Protein AF-A0AA88LHZ6-F1 (afdb_monomer)

Nearest PDB structures (foldseek):
  8vwj-assembly1_S  TM=3.305E-01  e=7.285E+00  Autographa californica multiple nucleopolyhedrovirus

Sequence (124 aa):
MVQSEVEDQDRNKNETRDALVAMDLAVKMKDSGLGINVSDLDYVDDIDDIAADPAAAYAMLNEIAHFFQLLGMKINTVKTKVMDLNIHYQLILYGQEMERVDNFTYLGSVINPHGGSELRYRSE

Solvent-accessible surface area (backbone atoms only — not comparable to full-atom values): 7888 Å² total; per-residue (Å²): 145,63,72,67,63,54,56,54,53,52,48,53,54,48,52,53,48,52,52,50,51,51,50,54,48,53,53,49,37,45,73,72,69,63,58,77,50,82,81,62,54,81,79,53,96,72,89,88,86,89,58,96,45,73,68,50,40,53,51,51,53,51,52,53,49,51,51,34,45,77,72,75,44,76,81,57,56,88,77,47,69,44,72,69,82,89,61,95,74,88,52,71,54,98,89,40,72,44,50,76,42,80,56,50,75,56,97,60,29,31,46,40,76,84,74,54,70,51,70,67,80,78,81,130

Mean predicted aligned error: 13.7 Å

Organism: Artemia franciscana (NCBI:txid6661)

pLDDT: mean 73.6, std 16.52, range [44.5, 94.38]

Radius of gyration: 18.97 Å; Cα contacts (8 Å, |Δi|>4): 91; chains: 1; bounding box: 44×29×67 Å

Structure (mmCIF, N/CA/C/O backbone):
data_AF-A0AA88LHZ6-F1
#
_entry.id   AF-A0AA88LHZ6-F1
#
loop_
_atom_site.group_PDB
_atom_site.id
_atom_site.type_symbol
_atom_site.label_atom_id
_atom_site.label_alt_id
_atom_site.label_comp_id
_atom_site.label_asym_id
_atom_site.label_entity_id
_atom_site.label_seq_id
_atom_site.pdbx_PDB_ins_code
_atom_site.Cartn_x
_atom_site.Cartn_y
_atom_site.Cartn_z
_atom_site.occupancy
_atom_site.B_iso_or_equiv
_atom_site.auth_seq_id
_atom_site.auth_comp_id
_atom_site.auth_asym_id
_atom_site.auth_atom_id
_atom_site.pdbx_PDB_model_num
ATOM 1 N N . MET A 1 1 ? -29.601 6.847 38.468 1.00 46.84 1 MET A N 1
ATOM 2 C CA . MET A 1 1 ? -29.774 7.698 37.274 1.00 46.84 1 MET A CA 1
ATOM 3 C C . MET A 1 1 ? -28.548 8.603 37.153 1.00 46.84 1 MET A C 1
ATOM 5 O O . MET A 1 1 ? -28.654 9.783 37.421 1.00 46.84 1 MET A O 1
ATOM 9 N N . VAL A 1 2 ? -27.365 8.014 36.930 1.00 51.34 2 VAL A N 1
ATOM 10 C CA . VAL A 1 2 ? -26.062 8.732 36.866 1.00 51.34 2 VAL A CA 1
ATOM 11 C C . VAL A 1 2 ? -25.073 7.987 35.945 1.00 51.34 2 VAL A C 1
ATOM 13 O O . VAL A 1 2 ? -24.161 8.587 35.402 1.00 51.34 2 VAL A O 1
ATOM 16 N N . GLN A 1 3 ? -25.265 6.679 35.714 1.00 44.50 3 GLN A N 1
ATOM 17 C CA . GLN A 1 3 ? -24.378 5.883 34.850 1.00 44.50 3 GLN A CA 1
ATOM 18 C C . GLN A 1 3 ? -24.536 6.168 33.347 1.00 44.50 3 GLN A C 1
ATOM 20 O O . GLN A 1 3 ? -23.575 5.987 32.614 1.00 44.50 3 GLN A O 1
ATOM 25 N N . SER A 1 4 ? -25.693 6.661 32.888 1.00 51.97 4 SER A N 1
ATOM 26 C CA . SER A 1 4 ? -25.910 6.971 31.466 1.00 51.97 4 SER A CA 1
ATOM 27 C C . SER A 1 4 ? -25.168 8.230 31.001 1.00 51.97 4 SER A C 1
ATOM 29 O O . SER A 1 4 ? -24.702 8.276 29.874 1.00 51.97 4 SER A O 1
ATOM 31 N N . GLU A 1 5 ? -25.003 9.235 31.869 1.00 51.00 5 GLU A N 1
ATOM 32 C CA . GLU A 1 5 ? -24.355 10.506 31.500 1.00 51.00 5 GLU A CA 1
ATOM 33 C C . GLU A 1 5 ? -22.829 10.387 31.370 1.00 51.00 5 GLU A C 1
ATOM 35 O O . GLU A 1 5 ? -22.225 11.108 30.581 1.00 51.00 5 GLU A O 1
ATOM 40 N N . VAL A 1 6 ? -22.200 9.470 32.114 1.00 52.25 6 VAL A N 1
ATOM 41 C CA . VAL A 1 6 ? -20.741 9.255 32.068 1.00 52.25 6 VAL A CA 1
ATOM 42 C C . VAL A 1 6 ? -20.336 8.501 30.797 1.00 52.25 6 VAL A C 1
ATOM 44 O O . VAL A 1 6 ? -19.354 8.864 30.156 1.00 52.25 6 VAL A O 1
ATOM 47 N N . GLU A 1 7 ? -21.123 7.503 30.381 1.00 52.84 7 GLU A N 1
ATOM 48 C CA . 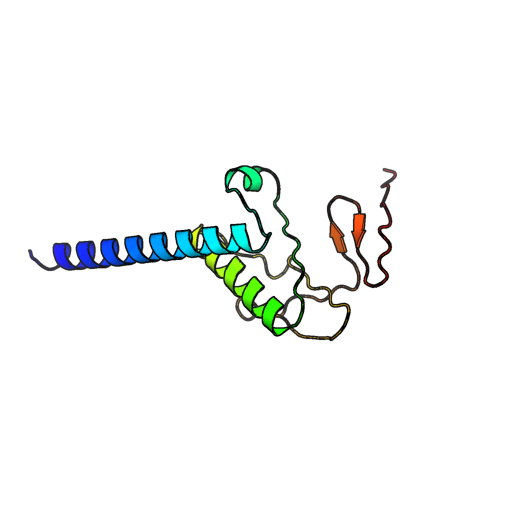GLU A 1 7 ? -20.868 6.750 29.145 1.00 52.84 7 GLU A CA 1
ATOM 49 C C . GLU A 1 7 ? -21.046 7.611 27.887 1.00 52.84 7 GLU A C 1
ATOM 51 O O . GLU A 1 7 ? -20.253 7.495 26.951 1.00 52.84 7 GLU A O 1
ATOM 56 N N . ASP A 1 8 ? -22.037 8.507 27.872 1.00 53.59 8 ASP A N 1
ATOM 57 C CA . ASP A 1 8 ? -22.252 9.435 26.756 1.00 53.59 8 ASP A CA 1
ATOM 58 C C . ASP A 1 8 ? -21.125 10.477 26.658 1.00 53.59 8 ASP A C 1
ATOM 60 O O . ASP A 1 8 ? -20.708 10.856 25.560 1.00 53.59 8 ASP A O 1
ATOM 64 N N . GLN A 1 9 ? -20.580 10.912 27.799 1.00 51.25 9 GLN A N 1
ATOM 65 C CA . GLN A 1 9 ? -19.491 11.886 27.838 1.00 51.25 9 GLN A CA 1
ATOM 66 C C . GLN A 1 9 ? -18.154 11.282 27.382 1.00 51.25 9 GLN A C 1
ATOM 68 O O . GLN A 1 9 ? -17.396 11.951 26.676 1.00 51.25 9 GLN A O 1
ATOM 73 N N . ASP A 1 10 ? -17.883 10.020 27.723 1.00 56.00 10 ASP A N 1
ATOM 74 C CA . ASP A 1 10 ? -16.695 9.296 27.262 1.00 56.00 10 ASP A CA 1
ATOM 75 C C . ASP A 1 10 ? -16.792 8.884 25.784 1.00 56.00 10 ASP A C 1
ATOM 77 O O . ASP A 1 10 ? -15.797 8.996 25.063 1.00 56.00 10 ASP A O 1
ATOM 81 N N . ARG A 1 11 ? -17.981 8.504 25.286 1.00 53.88 11 ARG A N 1
ATOM 82 C CA . ARG A 1 11 ? -18.206 8.256 23.846 1.00 53.88 11 ARG A CA 1
ATOM 83 C C . ARG A 1 11 ? -17.953 9.499 23.008 1.00 53.88 11 ARG A C 1
ATOM 85 O O . ARG A 1 11 ? -17.173 9.437 22.066 1.00 53.88 11 ARG A O 1
ATOM 92 N N . ASN A 1 12 ? -18.526 10.636 23.401 1.00 55.75 12 ASN A N 1
ATOM 93 C CA . ASN A 1 12 ? -18.354 11.906 22.694 1.00 55.75 12 ASN A CA 1
ATOM 94 C C . ASN A 1 12 ? -16.874 12.343 22.667 1.00 55.75 12 ASN A C 1
ATOM 96 O O . ASN A 1 12 ? -16.350 12.823 21.660 1.00 55.75 12 ASN A O 1
ATOM 100 N N . LYS A 1 13 ? -16.144 12.098 23.761 1.00 58.44 13 LYS A N 1
ATOM 101 C CA . LYS A 1 13 ? -14.707 12.381 23.840 1.00 58.44 13 LYS A CA 1
ATOM 102 C C . LYS A 1 13 ? -13.881 11.470 22.932 1.00 58.44 13 LYS A C 1
ATOM 104 O O . LYS A 1 13 ? -12.865 11.924 22.410 1.00 58.44 13 LYS A O 1
ATOM 109 N N . ASN A 1 14 ? -14.296 10.218 22.753 1.00 57.16 14 ASN A N 1
ATOM 110 C CA . ASN A 1 14 ? -13.636 9.277 21.855 1.00 57.16 14 ASN A CA 1
ATOM 111 C C . ASN A 1 14 ? -13.931 9.615 20.387 1.00 57.16 14 ASN A C 1
ATOM 113 O O . ASN A 1 14 ? -12.998 9.773 19.612 1.00 57.16 14 ASN A O 1
ATOM 117 N N . GLU A 1 15 ? -15.190 9.900 20.049 1.00 58.81 15 GLU A N 1
ATOM 118 C CA . GLU A 1 15 ? -15.601 10.364 18.715 1.00 58.81 15 GLU A CA 1
ATOM 119 C C . GLU A 1 15 ? -14.872 11.652 18.304 1.00 58.81 15 GLU A C 1
ATOM 121 O O . GLU A 1 15 ? -14.390 11.777 17.180 1.00 58.81 15 GLU A O 1
ATOM 126 N N . THR A 1 16 ? -14.712 12.600 19.234 1.00 63.09 16 THR A N 1
ATOM 127 C CA . THR A 1 16 ? -13.970 13.846 18.980 1.00 63.09 16 THR A CA 1
ATOM 128 C C . THR A 1 16 ? -12.481 13.588 18.722 1.00 63.09 16 THR A C 1
ATOM 130 O O . THR A 1 16 ? -11.860 14.278 17.913 1.00 63.09 16 THR A O 1
ATOM 133 N N . ARG A 1 17 ? -11.881 12.604 19.404 1.00 68.06 17 ARG A N 1
ATOM 134 C CA . ARG A 1 17 ? -10.478 12.216 19.185 1.00 68.06 17 ARG A CA 1
ATOM 135 C C . ARG A 1 17 ? -10.313 11.500 17.854 1.00 68.06 17 ARG A C 1
ATOM 137 O O . ARG A 1 17 ? -9.369 11.817 17.140 1.00 68.06 17 ARG A O 1
ATOM 144 N N . ASP A 1 18 ? -11.238 10.614 17.511 1.00 64.81 18 ASP A N 1
ATOM 145 C CA . ASP A 1 18 ? -11.239 9.891 16.242 1.00 64.81 18 ASP A CA 1
ATOM 146 C C . ASP A 1 18 ? -11.398 10.863 15.067 1.00 64.81 18 ASP A C 1
ATOM 148 O O . ASP A 1 18 ? -10.645 10.785 14.099 1.00 64.81 18 ASP A O 1
ATOM 152 N N . ALA A 1 19 ? -12.276 11.864 15.194 1.00 64.81 19 ALA A N 1
ATOM 153 C CA . ALA A 1 19 ? -12.419 12.937 14.213 1.00 64.81 19 ALA A CA 1
ATOM 154 C C . ALA A 1 19 ? -11.143 13.789 14.078 1.00 64.81 19 ALA A C 1
ATOM 156 O O . ALA A 1 19 ? -10.740 14.129 12.966 1.00 64.81 19 ALA A O 1
ATOM 157 N N . LEU A 1 20 ? -10.477 14.117 15.191 1.00 65.50 20 LEU A N 1
ATOM 158 C CA . LEU A 1 20 ? -9.234 14.893 15.176 1.00 65.50 20 LEU A CA 1
ATOM 159 C C . LEU A 1 20 ? -8.076 14.108 14.538 1.00 65.50 20 LEU A C 1
ATOM 161 O O . LEU A 1 20 ? -7.298 14.674 13.772 1.00 65.50 20 LEU A O 1
ATOM 165 N N . VAL A 1 21 ? -7.985 12.806 14.821 1.00 72.00 21 VAL A N 1
ATOM 166 C CA . VAL A 1 21 ? -7.005 11.896 14.211 1.00 72.00 21 VAL A CA 1
ATOM 167 C C . VAL A 1 21 ? -7.290 11.723 12.721 1.00 72.00 21 VAL A C 1
ATOM 169 O O . VAL A 1 21 ? -6.362 11.814 11.925 1.00 72.00 21 VAL A O 1
ATOM 172 N N . ALA A 1 22 ? -8.554 11.545 12.326 1.00 63.97 22 ALA A N 1
ATOM 173 C CA . ALA A 1 22 ? -8.959 11.464 10.923 1.00 63.97 22 ALA A CA 1
ATOM 174 C C . ALA A 1 22 ? -8.579 12.732 10.145 1.00 63.97 22 ALA A C 1
ATOM 176 O O . ALA A 1 22 ? -8.111 12.654 9.011 1.00 63.97 22 ALA A O 1
ATOM 177 N N . MET A 1 23 ? -8.748 13.901 10.768 1.00 65.88 23 MET A N 1
ATOM 178 C CA . MET A 1 23 ? -8.438 15.191 10.159 1.00 65.88 23 MET A CA 1
ATOM 179 C C . MET A 1 23 ? -6.926 15.410 10.010 1.00 65.88 23 MET A C 1
ATOM 181 O O . MET A 1 23 ? -6.482 15.849 8.954 1.00 65.88 23 MET A O 1
ATOM 185 N N . ASP A 1 24 ? -6.129 15.056 11.023 1.00 69.94 24 ASP A N 1
ATOM 186 C CA . ASP A 1 24 ? -4.660 15.091 10.952 1.00 69.94 24 ASP A CA 1
ATOM 187 C C . ASP A 1 24 ? -4.117 14.118 9.892 1.00 69.94 24 ASP A C 1
ATOM 189 O O . ASP A 1 24 ? -3.208 14.457 9.134 1.00 69.94 24 ASP A O 1
ATOM 193 N N . LEU A 1 25 ? -4.728 12.935 9.778 1.00 64.56 25 LEU A N 1
ATOM 194 C CA . LEU A 1 25 ? -4.398 11.946 8.754 1.00 64.56 25 LEU A CA 1
ATOM 195 C C . LEU A 1 25 ? -4.718 12.457 7.347 1.00 64.56 25 LEU A C 1
ATOM 197 O O . LEU A 1 25 ? -3.873 12.396 6.462 1.00 64.56 25 LEU A O 1
ATOM 201 N N . ALA A 1 26 ? -5.905 13.035 7.151 1.00 60.44 26 ALA A N 1
ATOM 202 C CA . ALA A 1 26 ? -6.308 13.612 5.872 1.00 60.44 26 ALA A CA 1
ATOM 203 C C . ALA A 1 26 ? -5.388 14.770 5.443 1.00 60.44 26 ALA A C 1
ATOM 205 O O . ALA A 1 26 ? -5.067 14.906 4.262 1.00 60.44 26 ALA A O 1
ATOM 206 N N . VAL A 1 27 ? -4.920 15.586 6.398 1.00 65.38 27 VAL A N 1
ATOM 207 C CA . VAL A 1 27 ? -3.926 16.643 6.144 1.00 65.38 27 VAL A CA 1
ATOM 208 C C . VAL A 1 27 ? -2.584 16.039 5.719 1.00 65.38 27 VAL A C 1
ATOM 210 O O . VAL A 1 27 ? -2.030 16.455 4.704 1.00 65.38 27 VAL A O 1
ATOM 213 N N . LYS A 1 28 ? -2.094 15.012 6.424 1.00 65.06 28 LYS A N 1
ATOM 214 C CA . LYS A 1 28 ? -0.848 14.308 6.070 1.00 65.06 28 LYS A CA 1
ATOM 215 C C . LYS A 1 28 ? -0.924 13.628 4.705 1.00 65.06 28 LYS A C 1
ATOM 217 O O . LYS A 1 28 ? 0.017 13.736 3.923 1.00 65.06 28 LYS A O 1
ATOM 222 N N . MET A 1 29 ? -2.053 13.001 4.382 1.00 60.28 29 MET A N 1
ATOM 223 C CA . MET A 1 29 ? -2.296 12.386 3.076 1.00 60.28 29 MET A CA 1
ATOM 224 C C . MET A 1 29 ? -2.276 13.434 1.959 1.00 60.28 29 MET A C 1
ATOM 226 O O . MET A 1 29 ? -1.611 13.244 0.941 1.00 60.28 29 MET A O 1
ATOM 230 N N . LYS A 1 30 ? -2.903 14.594 2.167 1.00 57.09 30 LYS A N 1
ATOM 231 C CA . LYS A 1 30 ? -2.850 15.700 1.205 1.00 57.09 30 LYS A CA 1
ATOM 232 C C . LYS A 1 30 ? -1.419 16.184 0.942 1.00 57.09 30 LYS A C 1
ATOM 234 O O . LYS A 1 30 ? -1.065 16.413 -0.213 1.00 57.09 30 LYS A O 1
ATOM 239 N N . ASP A 1 31 ? -0.602 16.290 1.987 1.00 59.03 31 ASP A N 1
ATOM 240 C CA . ASP A 1 31 ? 0.783 16.768 1.892 1.00 59.03 31 ASP A CA 1
ATOM 241 C C . ASP A 1 31 ? 1.755 15.702 1.349 1.00 59.03 31 ASP A C 1
ATOM 243 O O . ASP A 1 31 ? 2.764 16.040 0.733 1.00 59.03 31 ASP A O 1
ATOM 247 N N . SER A 1 32 ? 1.437 14.414 1.518 1.00 56.47 32 SER A N 1
ATOM 248 C CA . SER A 1 32 ? 2.222 13.281 0.998 1.00 56.47 32 SER A CA 1
ATOM 249 C C . SER A 1 32 ? 2.101 13.064 -0.519 1.00 56.47 32 SER A C 1
ATOM 251 O O . SER A 1 32 ? 2.772 12.195 -1.070 1.00 56.47 32 SER A O 1
ATOM 253 N N . GLY A 1 33 ? 1.263 13.851 -1.203 1.00 48.88 33 GLY A N 1
ATOM 254 C CA . GLY A 1 33 ? 0.951 13.671 -2.622 1.00 48.88 33 GLY A CA 1
ATOM 255 C C . GLY A 1 33 ? -0.186 12.680 -2.890 1.00 48.88 33 GLY A C 1
ATOM 256 O O . GLY A 1 33 ? -0.597 12.564 -4.039 1.00 48.88 33 GLY A O 1
ATOM 257 N N . LEU A 1 34 ? -0.741 12.043 -1.847 1.00 55.66 34 LEU A N 1
ATOM 258 C CA . LEU A 1 34 ? -1.922 11.177 -1.946 1.00 55.66 34 LEU A CA 1
ATOM 259 C C . LEU A 1 34 ? -3.200 11.961 -2.259 1.00 55.66 34 LEU A C 1
ATOM 261 O O . LEU A 1 34 ? -4.134 11.376 -2.778 1.00 55.66 34 LEU A O 1
ATOM 265 N N . GLY A 1 35 ? -3.258 13.271 -1.984 1.00 48.22 35 GLY A N 1
ATOM 266 C CA . GLY A 1 35 ? -4.192 14.209 -2.628 1.00 48.22 35 GLY A CA 1
ATOM 267 C C . GLY A 1 35 ? -5.681 13.830 -2.680 1.00 48.22 35 GLY A C 1
ATOM 268 O O . GLY A 1 35 ? -6.381 14.360 -3.535 1.00 48.22 35 GLY A O 1
ATOM 269 N N . ILE A 1 36 ? -6.183 12.944 -1.813 1.00 50.41 36 ILE A N 1
ATOM 270 C CA . ILE A 1 36 ? -7.551 12.428 -1.940 1.00 50.41 36 ILE A CA 1
ATOM 271 C C . ILE A 1 36 ? -8.537 13.466 -1.399 1.00 50.41 36 ILE A C 1
ATOM 273 O O . ILE A 1 36 ? -8.677 13.651 -0.188 1.00 50.41 36 ILE A O 1
ATOM 277 N N . ASN A 1 37 ? -9.243 14.156 -2.294 1.00 52.28 37 ASN A N 1
ATOM 278 C CA . ASN A 1 37 ? -10.491 14.822 -1.946 1.00 52.28 37 ASN A CA 1
ATOM 279 C C . ASN A 1 37 ? -11.593 13.756 -1.889 1.00 52.28 37 ASN A C 1
ATOM 281 O O . ASN A 1 37 ? -11.698 12.923 -2.783 1.00 52.28 37 ASN A O 1
ATOM 285 N N . VAL A 1 38 ? -12.436 13.769 -0.856 1.00 49.25 38 VAL A N 1
ATOM 286 C CA . VAL A 1 38 ? -13.515 12.776 -0.706 1.00 49.25 38 VAL A CA 1
ATOM 287 C C . VAL A 1 38 ? -14.520 12.843 -1.868 1.00 49.25 38 VAL A C 1
ATOM 289 O O . VAL A 1 38 ? -15.152 11.843 -2.175 1.00 49.25 38 VAL A O 1
ATOM 292 N N . SER A 1 39 ? -14.619 13.974 -2.579 1.00 48.41 39 SER A N 1
ATOM 293 C CA . SER A 1 39 ? -15.392 14.077 -3.829 1.00 48.41 39 SER A CA 1
ATOM 294 C C . SER A 1 39 ? -14.710 13.460 -5.059 1.00 48.41 39 SER A C 1
ATOM 296 O O . SER A 1 39 ? -15.374 13.233 -6.063 1.00 48.41 39 SER A O 1
ATOM 298 N N . ASP A 1 40 ? -13.401 13.203 -5.004 1.00 46.50 40 ASP A N 1
ATOM 299 C CA . ASP A 1 40 ? -12.650 12.527 -6.075 1.00 46.50 40 ASP A CA 1
ATOM 300 C C . ASP A 1 40 ? -12.728 10.989 -5.930 1.00 46.50 40 ASP A C 1
ATOM 302 O O . ASP A 1 40 ? -12.429 10.257 -6.871 1.00 46.50 40 ASP A O 1
ATOM 306 N N . LEU A 1 41 ? -13.205 10.496 -4.776 1.00 51.66 41 LEU A N 1
ATOM 307 C CA . LEU A 1 41 ? -13.495 9.081 -4.500 1.00 51.66 41 LEU A CA 1
ATOM 308 C C . LEU A 1 41 ? -14.771 8.567 -5.193 1.00 51.66 41 LEU A C 1
ATOM 310 O O . LEU A 1 41 ? -14.958 7.357 -5.267 1.00 51.66 41 LEU A O 1
ATOM 314 N N . ASP A 1 42 ? -15.619 9.441 -5.749 1.00 48.38 42 ASP A N 1
ATOM 315 C CA . ASP A 1 42 ? -16.828 9.026 -6.482 1.00 48.38 42 ASP A CA 1
ATOM 316 C C . ASP A 1 42 ? -16.504 8.290 -7.802 1.00 48.38 42 ASP A C 1
ATOM 318 O O . ASP A 1 42 ? -17.397 7.696 -8.411 1.00 48.38 42 ASP A O 1
ATOM 322 N N . TYR A 1 43 ? -15.247 8.336 -8.269 1.00 51.31 43 TYR A N 1
ATOM 323 C CA . TYR A 1 43 ? -14.844 7.809 -9.579 1.00 51.31 43 TYR A CA 1
ATOM 324 C C . TYR A 1 43 ? -13.712 6.772 -9.559 1.00 51.31 43 TYR A C 1
ATOM 326 O O . TYR A 1 43 ? -13.388 6.223 -10.613 1.00 51.31 43 TYR A O 1
ATOM 334 N N . VAL A 1 44 ? -13.098 6.490 -8.406 1.00 57.19 44 VAL A N 1
ATOM 335 C CA . VAL A 1 44 ? -11.884 5.662 -8.343 1.00 57.19 44 VAL A CA 1
ATOM 336 C C . VAL A 1 44 ? -12.040 4.558 -7.294 1.00 57.19 44 VAL A C 1
ATOM 338 O O . VAL A 1 44 ? -11.745 4.750 -6.119 1.00 57.19 44 VAL A O 1
ATOM 341 N N . ASP A 1 45 ? -12.496 3.383 -7.739 1.00 68.44 45 ASP A N 1
ATOM 342 C CA . ASP A 1 45 ? -12.576 2.163 -6.914 1.00 68.44 45 ASP A CA 1
ATOM 343 C C . ASP A 1 45 ? -11.189 1.544 -6.616 1.00 68.44 45 ASP A C 1
ATOM 345 O O . ASP A 1 45 ? -11.070 0.713 -5.713 1.00 68.44 45 ASP A O 1
ATOM 349 N N . ASP A 1 46 ? -10.142 1.941 -7.354 1.00 74.56 46 ASP A N 1
ATOM 350 C CA . ASP A 1 46 ? -8.796 1.356 -7.297 1.00 74.56 46 ASP A CA 1
ATOM 351 C C . ASP A 1 46 ? -7.715 2.437 -7.091 1.00 74.56 46 ASP A C 1
ATOM 353 O O . ASP A 1 46 ? -7.558 3.326 -7.923 1.00 74.56 46 ASP A O 1
ATOM 357 N N . ILE A 1 47 ? -6.936 2.331 -6.010 1.00 78.88 47 ILE A N 1
ATOM 358 C CA . ILE A 1 47 ? -5.800 3.218 -5.694 1.00 78.88 47 ILE A CA 1
ATOM 359 C C . ILE A 1 47 ? -4.486 2.477 -5.974 1.00 78.88 47 ILE A C 1
ATOM 361 O O . ILE A 1 47 ? -4.347 1.306 -5.604 1.00 78.88 47 ILE A O 1
ATOM 365 N N . ASP A 1 48 ? -3.519 3.159 -6.587 1.00 82.50 48 ASP A N 1
ATOM 366 C CA . ASP A 1 48 ? -2.148 2.698 -6.792 1.00 82.50 48 ASP A CA 1
ATOM 367 C C . ASP A 1 48 ? -1.137 3.666 -6.161 1.00 82.50 48 ASP A C 1
ATOM 369 O O . ASP A 1 48 ? -1.082 4.840 -6.506 1.00 82.50 48 ASP A O 1
ATOM 373 N N . ASP A 1 49 ? -0.300 3.160 -5.251 1.00 86.19 49 ASP A N 1
ATOM 374 C CA . ASP A 1 49 ? 0.697 3.973 -4.552 1.00 86.19 49 ASP A CA 1
ATOM 375 C C . ASP A 1 49 ? 2.103 3.382 -4.632 1.00 86.19 49 ASP A C 1
ATOM 377 O O . ASP A 1 49 ? 2.305 2.167 -4.717 1.00 86.19 49 ASP A O 1
ATOM 381 N N . ILE A 1 50 ? 3.099 4.270 -4.572 1.00 86.31 50 ILE A N 1
ATOM 382 C CA . ILE A 1 50 ? 4.518 3.928 -4.676 1.00 86.31 50 ILE A CA 1
ATOM 383 C C . ILE A 1 50 ? 5.229 4.299 -3.377 1.00 86.31 50 ILE A C 1
ATOM 385 O O . ILE A 1 50 ? 5.237 5.453 -2.954 1.00 86.31 50 ILE A O 1
ATOM 389 N N . ALA A 1 51 ? 5.906 3.319 -2.781 1.00 88.25 51 ALA A N 1
ATOM 390 C CA . ALA A 1 51 ? 6.748 3.506 -1.608 1.00 88.25 51 ALA A CA 1
ATOM 391 C C . ALA A 1 51 ? 8.236 3.349 -1.952 1.00 88.25 51 ALA A C 1
ATOM 393 O O . ALA A 1 51 ? 8.614 2.530 -2.791 1.00 88.25 51 ALA A O 1
ATOM 394 N N . ALA A 1 52 ? 9.089 4.121 -1.275 1.00 88.69 52 ALA A N 1
ATOM 395 C CA . ALA A 1 52 ? 10.534 4.111 -1.513 1.00 88.69 52 ALA A CA 1
ATOM 396 C C . ALA A 1 52 ? 11.222 2.824 -1.021 1.00 88.69 52 ALA A C 1
ATOM 398 O O . ALA A 1 52 ? 12.204 2.376 -1.613 1.00 88.69 52 ALA A O 1
ATOM 399 N N . ASP A 1 53 ? 10.714 2.235 0.062 1.00 89.56 53 ASP A N 1
ATOM 400 C CA . ASP A 1 53 ? 11.269 1.043 0.696 1.00 89.56 53 ASP A CA 1
ATOM 401 C C . ASP A 1 53 ? 10.167 0.215 1.396 1.00 89.56 53 ASP A C 1
ATOM 403 O O . ASP A 1 53 ? 9.036 0.694 1.554 1.00 89.56 53 ASP A O 1
ATOM 407 N N . PRO A 1 54 ? 10.462 -1.030 1.824 1.00 91.19 54 PRO A N 1
ATOM 408 C CA . PRO A 1 54 ? 9.473 -1.890 2.472 1.00 91.19 54 PRO A CA 1
ATOM 409 C C . PRO A 1 54 ? 8.849 -1.298 3.742 1.00 91.19 54 PRO A C 1
ATOM 411 O O . PRO A 1 54 ? 7.673 -1.538 4.008 1.00 91.19 54 PRO A O 1
ATOM 414 N N . ALA A 1 55 ? 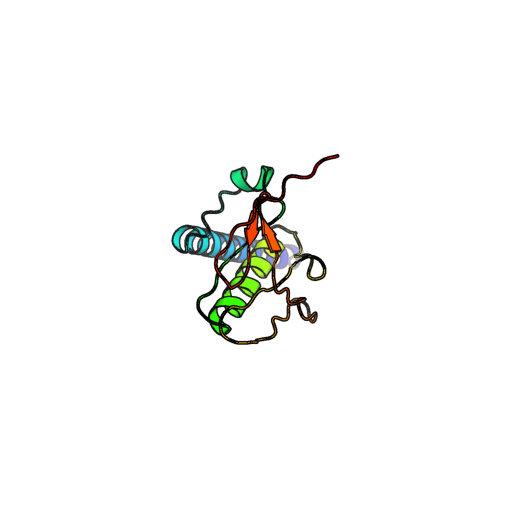9.605 -0.536 4.539 1.00 91.75 55 ALA A N 1
ATOM 415 C CA . ALA A 1 55 ? 9.087 0.050 5.773 1.00 91.75 55 ALA A CA 1
ATOM 416 C C . ALA A 1 55 ? 8.086 1.172 5.464 1.00 91.75 55 ALA A C 1
ATOM 418 O O . ALA A 1 55 ? 7.022 1.230 6.083 1.00 91.75 55 ALA A O 1
ATOM 419 N N . ALA A 1 56 ? 8.386 2.002 4.463 1.00 90.69 56 ALA A N 1
ATOM 420 C CA . ALA A 1 56 ? 7.458 3.002 3.949 1.00 90.69 56 ALA A CA 1
ATOM 421 C C . ALA A 1 56 ? 6.181 2.356 3.381 1.00 90.69 56 ALA A C 1
ATOM 423 O O . ALA A 1 56 ? 5.085 2.828 3.673 1.00 90.69 56 ALA A O 1
ATOM 424 N N . ALA A 1 57 ? 6.301 1.240 2.653 1.00 90.94 57 ALA A N 1
ATOM 425 C CA . ALA A 1 57 ? 5.152 0.509 2.111 1.00 90.94 57 ALA A CA 1
ATOM 426 C C . ALA A 1 57 ? 4.230 -0.030 3.219 1.00 90.94 57 ALA A C 1
ATOM 428 O O . ALA A 1 57 ? 3.011 0.112 3.148 1.00 90.94 57 ALA A O 1
ATOM 429 N N . TYR A 1 58 ? 4.808 -0.599 4.282 1.00 92.62 58 TYR A N 1
ATOM 430 C CA . TYR A 1 58 ? 4.050 -1.040 5.454 1.00 92.62 58 TYR A CA 1
ATOM 431 C C . TYR A 1 58 ? 3.353 0.115 6.175 1.00 92.62 58 TYR A C 1
ATOM 433 O O . TYR A 1 58 ?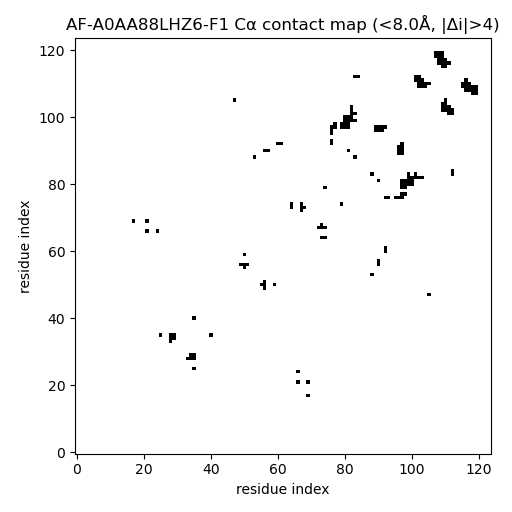 2.203 -0.034 6.593 1.00 92.62 58 TYR A O 1
ATOM 441 N N . ALA A 1 59 ? 4.040 1.244 6.360 1.00 90.44 59 ALA A N 1
ATOM 442 C CA . ALA A 1 59 ? 3.461 2.412 7.013 1.00 90.44 59 ALA A CA 1
ATOM 443 C C . ALA A 1 59 ? 2.260 2.938 6.215 1.00 90.44 59 ALA A C 1
ATOM 445 O O . ALA A 1 59 ? 1.169 3.049 6.767 1.00 90.44 59 ALA A O 1
ATOM 446 N N . MET A 1 60 ? 2.445 3.137 4.909 1.00 89.25 60 MET A N 1
ATOM 447 C CA . MET A 1 60 ? 1.415 3.592 3.977 1.00 89.25 60 MET A CA 1
ATOM 448 C C . MET A 1 60 ? 0.203 2.651 3.949 1.00 89.25 60 MET A C 1
ATOM 450 O O . MET A 1 60 ? -0.927 3.096 4.130 1.00 89.25 60 MET A O 1
ATOM 454 N N . LEU A 1 61 ? 0.423 1.336 3.823 1.00 91.38 61 LEU A N 1
ATOM 455 C CA . LEU A 1 61 ? -0.656 0.343 3.816 1.00 91.38 61 LEU A CA 1
ATOM 456 C C . LEU A 1 61 ? -1.497 0.386 5.099 1.00 91.38 61 LEU A C 1
ATOM 458 O O . LEU A 1 61 ? -2.724 0.316 5.039 1.00 91.38 61 LEU A O 1
ATOM 462 N N . ASN A 1 62 ? -0.851 0.500 6.263 1.00 91.38 62 ASN A N 1
ATOM 463 C CA . ASN A 1 62 ? -1.556 0.589 7.541 1.00 91.38 62 ASN A CA 1
ATOM 464 C C . ASN A 1 62 ? -2.298 1.920 7.699 1.00 91.38 62 ASN A C 1
ATOM 466 O O . ASN A 1 62 ? -3.393 1.938 8.257 1.00 91.38 62 ASN A O 1
ATOM 470 N N . GLU A 1 63 ? -1.727 3.014 7.199 1.00 88.75 63 GLU A N 1
ATOM 471 C CA . GLU A 1 63 ? -2.339 4.341 7.237 1.00 88.75 63 GLU A CA 1
ATOM 472 C C . GLU A 1 63 ? -3.625 4.388 6.404 1.00 88.75 63 GLU A C 1
ATOM 474 O O . GLU A 1 63 ? -4.683 4.773 6.907 1.00 88.75 63 GLU A O 1
ATOM 479 N N . ILE A 1 64 ? -3.559 3.895 5.164 1.00 86.19 64 ILE A N 1
ATOM 480 C CA . ILE A 1 64 ? -4.713 3.778 4.268 1.00 86.19 64 ILE A CA 1
ATOM 481 C C . ILE A 1 64 ? -5.745 2.825 4.874 1.00 86.19 64 ILE A C 1
ATOM 483 O O . ILE A 1 64 ? -6.927 3.155 4.945 1.00 86.19 64 ILE A O 1
ATOM 487 N N . ALA A 1 65 ? -5.323 1.664 5.382 1.00 89.50 65 ALA A N 1
ATOM 488 C CA . ALA A 1 65 ? -6.235 0.712 6.012 1.00 89.50 65 ALA A CA 1
ATOM 489 C C . ALA A 1 65 ? -6.966 1.307 7.223 1.00 89.50 65 ALA A C 1
ATOM 491 O O . ALA A 1 65 ? -8.158 1.050 7.402 1.00 89.50 65 ALA A O 1
ATOM 492 N N . HIS A 1 66 ? -6.271 2.093 8.046 1.00 86.62 66 HIS A N 1
ATOM 493 C CA . HIS A 1 66 ? -6.858 2.787 9.187 1.00 86.62 66 HIS A CA 1
ATOM 494 C C . HIS A 1 66 ? -7.845 3.869 8.735 1.00 86.62 66 HIS A C 1
ATOM 496 O O . HIS A 1 66 ? -8.954 3.944 9.258 1.00 86.62 66 HIS A O 1
ATOM 502 N N . PHE A 1 67 ? -7.497 4.653 7.715 1.00 82.31 67 PHE A N 1
ATOM 503 C CA . PHE A 1 67 ? -8.396 5.653 7.146 1.00 82.31 67 PHE A CA 1
ATOM 504 C C . PHE A 1 67 ? -9.673 5.029 6.571 1.00 82.31 67 PHE A C 1
ATOM 506 O O . PHE A 1 67 ? -10.777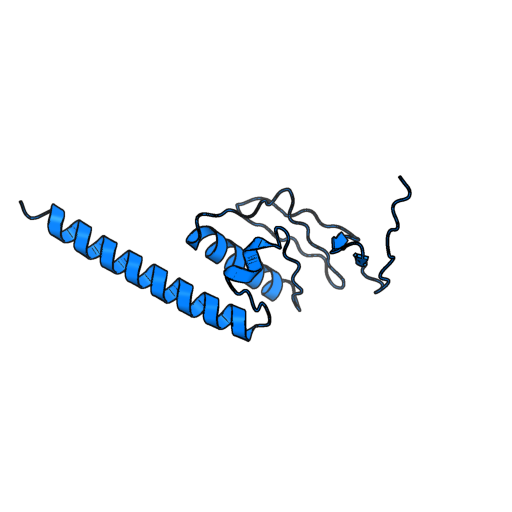 5.467 6.889 1.00 82.31 67 PHE A O 1
ATOM 513 N N . PHE A 1 68 ? -9.543 3.949 5.796 1.00 84.44 68 PHE A N 1
ATOM 514 C CA . PHE A 1 68 ? -10.691 3.209 5.274 1.00 84.44 68 PHE A CA 1
ATOM 515 C C . PHE A 1 68 ? -11.583 2.704 6.413 1.00 84.44 68 PHE A C 1
ATOM 517 O O . PHE A 1 68 ? -12.800 2.830 6.322 1.00 84.44 68 PHE A O 1
ATOM 524 N N . GLN A 1 69 ? -11.004 2.214 7.515 1.00 86.00 69 GLN A N 1
ATOM 525 C CA . GLN A 1 69 ? -11.780 1.807 8.691 1.00 86.00 69 GLN A CA 1
ATOM 526 C C . GLN A 1 69 ? -12.538 2.966 9.344 1.00 86.00 69 GLN A C 1
ATOM 528 O O . GLN A 1 69 ? -13.697 2.778 9.713 1.00 86.00 69 GLN A O 1
ATOM 533 N N . LEU A 1 70 ? -11.932 4.153 9.456 1.00 83.38 70 LEU A N 1
ATOM 534 C CA . LEU A 1 70 ? -12.605 5.354 9.974 1.00 83.38 70 LEU A CA 1
ATOM 535 C C . LEU A 1 70 ? -13.799 5.765 9.100 1.00 83.38 70 LEU A C 1
ATOM 537 O O . LEU A 1 70 ? -14.792 6.277 9.611 1.00 83.38 70 LEU A O 1
ATOM 541 N N . LEU A 1 71 ? -13.732 5.483 7.798 1.00 81.00 71 LEU A N 1
ATOM 542 C CA . LEU A 1 71 ? -14.835 5.669 6.853 1.00 81.00 71 LEU A CA 1
ATOM 543 C C . LEU A 1 71 ? -15.845 4.503 6.839 1.00 81.00 71 LEU A C 1
ATOM 545 O O . LEU A 1 71 ? -16.779 4.510 6.041 1.00 81.00 71 LEU A O 1
ATOM 549 N N . GLY A 1 72 ? -15.677 3.485 7.690 1.00 82.25 72 GLY A N 1
ATOM 550 C CA . GLY A 1 72 ? -16.526 2.289 7.702 1.00 82.25 72 GLY A CA 1
ATOM 551 C C . GLY A 1 72 ? -16.295 1.342 6.516 1.00 82.25 72 GLY A C 1
ATOM 552 O O . GLY A 1 72 ? -17.117 0.464 6.253 1.00 82.25 72 GLY A O 1
ATOM 553 N N . MET A 1 73 ? -15.183 1.503 5.801 1.00 83.75 73 MET A N 1
ATOM 554 C CA . MET A 1 73 ? -14.772 0.681 4.666 1.00 83.75 73 MET A CA 1
ATOM 555 C C . MET A 1 73 ? -13.702 -0.342 5.062 1.00 83.75 73 MET A C 1
ATOM 557 O O . MET A 1 73 ? -13.064 -0.266 6.113 1.00 83.75 73 MET A O 1
ATOM 561 N N . LYS A 1 74 ? -13.478 -1.326 4.185 1.00 87.19 74 LYS A N 1
ATOM 562 C CA . LYS A 1 74 ? -12.437 -2.341 4.359 1.00 87.19 74 LYS A CA 1
ATOM 563 C C . LYS A 1 74 ? -11.719 -2.604 3.044 1.00 87.19 74 LYS A C 1
ATOM 565 O O . LYS A 1 74 ? -12.359 -2.903 2.039 1.00 87.19 74 LYS A O 1
ATOM 570 N N . ILE A 1 75 ? -10.389 -2.584 3.087 1.00 88.50 75 ILE A N 1
ATOM 571 C CA . ILE A 1 75 ? -9.553 -2.977 1.950 1.00 88.50 75 ILE A CA 1
ATOM 572 C C . ILE A 1 75 ? -9.775 -4.460 1.635 1.00 88.50 75 ILE A C 1
ATOM 574 O O . ILE A 1 75 ? -9.727 -5.321 2.521 1.00 88.50 75 ILE A O 1
ATOM 578 N N . ASN A 1 76 ? -9.999 -4.765 0.357 1.00 90.69 76 ASN A N 1
ATOM 579 C CA . ASN A 1 76 ? -10.101 -6.134 -0.125 1.00 90.69 76 ASN A CA 1
ATOM 580 C C . ASN A 1 76 ? -8.705 -6.715 -0.383 1.00 90.69 76 ASN A C 1
ATOM 582 O O . ASN A 1 76 ? -8.194 -6.670 -1.498 1.00 90.69 76 ASN A O 1
ATOM 586 N N . THR A 1 77 ? -8.129 -7.328 0.646 1.00 91.19 77 THR A N 1
ATOM 587 C CA . THR A 1 77 ? -6.802 -7.967 0.634 1.00 91.19 77 THR A CA 1
ATOM 588 C C . THR A 1 77 ? -6.608 -9.023 -0.455 1.00 91.19 77 THR A C 1
ATOM 590 O O . THR A 1 77 ? -5.481 -9.261 -0.869 1.00 91.19 77 THR A O 1
ATOM 593 N N . VAL A 1 78 ? -7.684 -9.642 -0.954 1.00 91.00 78 VAL A N 1
ATOM 594 C CA . VAL A 1 78 ? -7.607 -10.608 -2.062 1.00 91.00 78 VAL A CA 1
ATOM 595 C C . VAL A 1 78 ? -7.426 -9.898 -3.404 1.00 91.00 78 VAL A C 1
ATOM 597 O O . VAL A 1 78 ? -6.749 -10.423 -4.285 1.00 91.00 78 VAL A O 1
ATOM 600 N N . LYS A 1 79 ? -8.023 -8.715 -3.584 1.00 89.50 79 LYS A N 1
ATOM 601 C CA . LYS A 1 79 ? -7.901 -7.925 -4.818 1.00 89.50 79 LYS A CA 1
ATOM 602 C C . LYS A 1 79 ? -6.660 -7.041 -4.834 1.00 89.50 79 LYS A C 1
ATOM 604 O O . LYS A 1 79 ? -6.096 -6.849 -5.904 1.00 89.50 79 LYS A O 1
ATOM 609 N N . THR A 1 80 ? -6.229 -6.534 -3.684 1.00 90.38 80 THR A N 1
ATOM 610 C CA . THR A 1 80 ? -5.066 -5.652 -3.607 1.00 90.38 80 THR A CA 1
ATOM 611 C C . THR A 1 80 ? -3.776 -6.441 -3.847 1.00 90.38 80 THR A C 1
ATOM 613 O O . THR A 1 80 ? -3.543 -7.476 -3.220 1.00 90.38 80 THR A O 1
ATOM 616 N N . LYS A 1 81 ? -2.951 -5.960 -4.781 1.00 91.31 81 LYS A N 1
ATOM 617 C CA . LYS A 1 81 ? -1.699 -6.597 -5.210 1.00 91.31 81 LYS A CA 1
ATOM 618 C C . LYS A 1 81 ? -0.505 -5.716 -4.882 1.00 91.31 81 LYS A C 1
ATOM 620 O O . LYS A 1 81 ? -0.650 -4.508 -4.723 1.00 91.31 81 LYS A O 1
ATOM 625 N N . VAL A 1 82 ? 0.669 -6.329 -4.809 1.00 92.06 82 VAL A N 1
ATOM 626 C CA . VAL A 1 82 ? 1.937 -5.643 -4.552 1.00 92.06 82 VAL A CA 1
ATOM 627 C C . VAL A 1 82 ? 2.886 -5.911 -5.706 1.00 92.06 82 VAL A C 1
ATOM 629 O O . VAL A 1 82 ? 3.050 -7.051 -6.129 1.00 92.06 82 VAL A O 1
ATOM 632 N N . MET A 1 83 ? 3.547 -4.869 -6.187 1.00 90.56 83 MET A N 1
ATOM 633 C CA . MET A 1 83 ? 4.688 -4.987 -7.085 1.00 90.56 83 MET A CA 1
ATOM 634 C C . MET A 1 83 ? 5.923 -4.478 -6.353 1.00 90.56 83 MET A C 1
ATOM 636 O O . MET A 1 83 ? 5.875 -3.444 -5.689 1.00 90.56 83 MET A O 1
ATOM 640 N N . ASP A 1 84 ? 7.035 -5.191 -6.485 1.00 89.00 84 ASP A N 1
ATOM 641 C CA . ASP A 1 84 ? 8.342 -4.664 -6.121 1.00 89.00 84 ASP A CA 1
ATOM 642 C C . ASP A 1 84 ? 9.218 -4.504 -7.365 1.00 89.00 84 ASP A C 1
ATOM 644 O O . ASP A 1 84 ? 9.017 -5.152 -8.388 1.00 89.00 84 ASP A O 1
ATOM 648 N N . LEU A 1 85 ? 10.162 -3.570 -7.279 1.00 81.44 85 LEU A N 1
ATOM 649 C CA . LEU A 1 85 ? 11.150 -3.310 -8.330 1.00 81.44 85 LEU A CA 1
ATOM 650 C C . LEU A 1 85 ? 12.53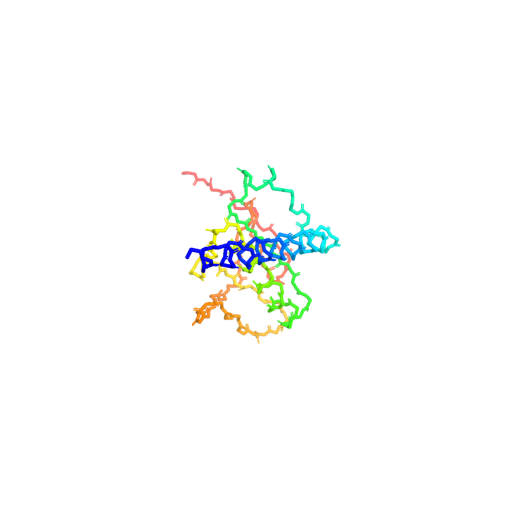3 -3.807 -7.889 1.00 81.44 85 LEU A C 1
ATOM 652 O O . LEU A 1 85 ? 13.258 -4.460 -8.629 1.00 81.44 85 LEU A O 1
ATOM 656 N N . ASN A 1 86 ? 12.881 -3.411 -6.661 1.00 78.31 86 ASN A N 1
ATOM 657 C CA . ASN A 1 86 ? 14.130 -3.627 -5.932 1.00 78.31 86 ASN A CA 1
ATOM 658 C C . ASN A 1 86 ? 14.280 -4.972 -5.220 1.00 78.31 86 ASN A C 1
ATOM 660 O O . ASN A 1 86 ? 15.210 -5.752 -5.414 1.00 78.31 86 ASN A O 1
ATOM 664 N N . ILE A 1 87 ? 13.432 -5.099 -4.209 1.00 82.19 87 ILE A N 1
ATOM 665 C CA . ILE A 1 87 ? 13.643 -5.946 -3.046 1.00 82.19 87 ILE A CA 1
ATOM 666 C C . ILE A 1 87 ? 12.335 -6.673 -2.820 1.00 82.19 87 ILE A C 1
ATOM 668 O O . ILE A 1 87 ? 11.294 -6.030 -2.724 1.00 82.19 87 ILE A O 1
ATOM 672 N N . HIS A 1 88 ? 12.399 -7.991 -2.681 1.00 87.44 88 HIS A N 1
ATOM 673 C CA . HIS A 1 88 ? 11.230 -8.774 -2.321 1.00 87.44 88 HIS A CA 1
ATOM 674 C C . HIS A 1 88 ? 10.922 -8.633 -0.830 1.00 87.44 88 HIS A C 1
ATOM 676 O O . HIS A 1 88 ? 11.762 -8.912 0.025 1.00 87.44 88 HIS A O 1
ATOM 682 N N . TYR A 1 89 ? 9.696 -8.218 -0.520 1.00 88.94 89 TYR A N 1
ATOM 683 C CA . TYR A 1 89 ? 9.176 -8.126 0.844 1.00 88.94 89 TYR A CA 1
ATOM 684 C C . TYR A 1 89 ? 7.695 -8.490 0.881 1.00 88.94 89 TYR A C 1
ATOM 686 O O . TYR A 1 89 ? 6.943 -8.185 -0.043 1.00 88.94 89 TYR A O 1
ATOM 694 N N . GLN A 1 90 ? 7.269 -9.164 1.941 1.00 91.00 90 GLN A N 1
ATOM 695 C CA . GLN A 1 90 ? 5.860 -9.491 2.144 1.00 91.00 90 GLN A CA 1
ATOM 696 C C . GLN A 1 90 ? 5.147 -8.266 2.699 1.00 91.00 90 GLN A C 1
ATOM 698 O O . GLN A 1 90 ? 5.735 -7.569 3.524 1.00 91.00 90 GLN A O 1
ATOM 703 N N . LEU A 1 91 ? 3.905 -8.030 2.283 1.00 92.56 91 LEU A N 1
ATOM 704 C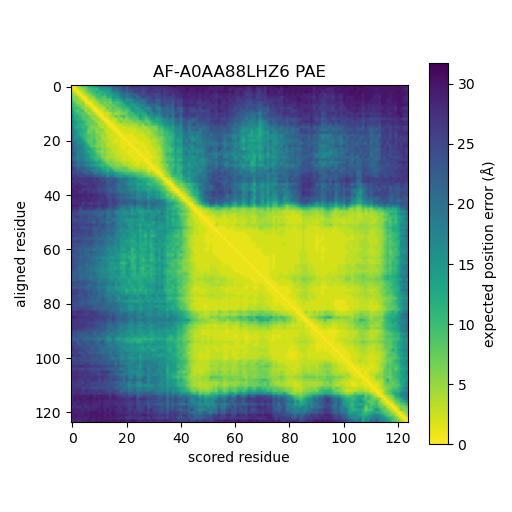 CA . LEU A 1 91 ? 2.983 -7.115 2.952 1.00 92.56 91 LEU A CA 1
ATOM 705 C C . LEU A 1 91 ? 1.823 -7.930 3.503 1.00 92.56 91 LEU A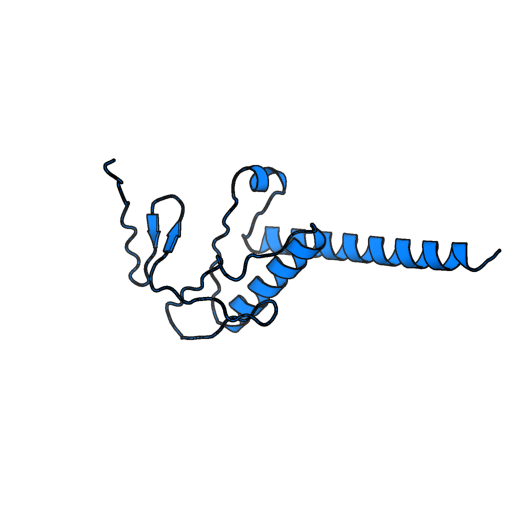 C 1
ATOM 707 O O . LEU A 1 91 ? 1.232 -8.738 2.789 1.00 92.56 91 LEU A O 1
ATOM 711 N N . ILE A 1 92 ? 1.523 -7.726 4.782 1.00 94.38 92 ILE A N 1
ATOM 712 C CA . ILE A 1 92 ? 0.457 -8.432 5.486 1.00 94.38 92 ILE A CA 1
ATOM 713 C C . ILE A 1 92 ? -0.542 -7.398 5.988 1.00 94.38 92 ILE A C 1
ATOM 715 O O . ILE A 1 92 ? -0.178 -6.503 6.751 1.00 94.38 92 ILE A O 1
ATOM 719 N N . LEU A 1 93 ? -1.807 -7.561 5.608 1.00 94.25 93 LEU A N 1
ATOM 720 C CA . LEU A 1 93 ? -2.917 -6.762 6.115 1.00 94.25 93 LEU A CA 1
ATOM 721 C C . LEU A 1 93 ? -4.035 -7.686 6.595 1.00 94.25 93 LEU A C 1
ATOM 723 O O . LEU A 1 93 ? -4.376 -8.668 5.942 1.00 94.25 93 LEU A O 1
ATOM 727 N N . T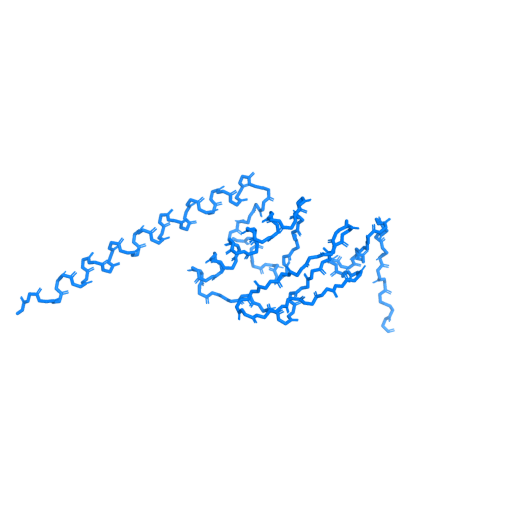YR A 1 94 ? -4.593 -7.400 7.773 1.00 94.19 94 TYR A N 1
ATOM 728 C CA . TYR A 1 94 ? -5.635 -8.229 8.402 1.00 94.19 94 TYR A CA 1
ATOM 729 C C . TYR A 1 94 ? -5.257 -9.719 8.535 1.00 94.19 94 TYR A C 1
ATOM 731 O O . TYR A 1 94 ? -6.118 -10.595 8.466 1.00 94.19 94 TYR A O 1
ATOM 739 N N . GLY A 1 95 ? -3.963 -10.008 8.716 1.00 93.25 95 GLY A N 1
ATOM 740 C CA . GLY A 1 95 ? -3.433 -11.372 8.812 1.00 93.25 95 GLY A CA 1
ATOM 741 C C . GLY A 1 95 ? -3.348 -12.122 7.479 1.00 93.25 95 GLY A C 1
ATOM 742 O O . GLY A 1 95 ? -3.069 -13.318 7.487 1.00 93.25 95 GLY A O 1
ATOM 743 N N . GLN A 1 96 ? -3.584 -11.450 6.350 1.00 94.19 96 GLN A N 1
ATOM 744 C CA . GLN A 1 96 ? -3.438 -12.014 5.012 1.00 94.19 96 GLN A CA 1
ATOM 745 C C . GLN A 1 96 ? -2.249 -11.381 4.297 1.00 94.19 96 GLN A C 1
ATOM 747 O O . GLN A 1 96 ? -2.127 -10.157 4.245 1.00 94.19 96 GLN A O 1
ATOM 752 N N . GLU A 1 97 ? -1.378 -12.227 3.754 1.00 93.75 97 GLU A N 1
ATOM 753 C CA . GLU A 1 97 ? -0.310 -11.797 2.857 1.00 93.75 97 GLU A CA 1
ATOM 754 C C . GLU A 1 97 ? -0.908 -11.384 1.510 1.00 93.75 97 GLU A C 1
ATOM 756 O O . GLU A 1 97 ? -1.767 -12.075 0.957 1.00 93.75 97 GLU A O 1
ATOM 761 N N . MET A 1 98 ? -0.470 -10.238 1.003 1.00 93.44 98 MET A N 1
ATOM 762 C CA . MET A 1 98 ? -0.922 -9.699 -0.273 1.00 93.44 98 MET A CA 1
ATOM 763 C C . MET A 1 98 ? -0.197 -10.386 -1.427 1.00 93.44 98 MET A C 1
ATOM 765 O O . MET A 1 98 ? 1.003 -10.650 -1.357 1.00 93.44 98 MET A O 1
ATOM 769 N N . GLU A 1 99 ? -0.923 -10.661 -2.509 1.00 94.06 99 GLU A N 1
ATOM 770 C CA . GLU A 1 99 ? -0.336 -11.303 -3.684 1.00 94.06 99 GLU A CA 1
ATOM 771 C C . GLU A 1 99 ? 0.646 -10.362 -4.387 1.00 94.06 99 GLU A C 1
ATOM 773 O O . GLU A 1 99 ? 0.327 -9.202 -4.671 1.00 94.06 99 GLU A O 1
ATOM 778 N N . ARG A 1 100 ? 1.830 -10.894 -4.705 1.00 92.31 100 ARG A N 1
ATOM 779 C CA . ARG A 1 100 ? 2.815 -10.204 -5.532 1.00 92.31 100 ARG A CA 1
ATOM 780 C C . ARG A 1 100 ? 2.516 -10.416 -7.011 1.00 92.31 100 ARG A C 1
ATOM 782 O O . ARG A 1 100 ? 2.236 -11.538 -7.423 1.00 92.31 100 ARG A O 1
ATOM 789 N N . VAL A 1 101 ? 2.649 -9.357 -7.799 1.00 91.88 101 VAL A N 1
ATOM 790 C CA . VAL A 1 101 ? 2.520 -9.394 -9.257 1.00 91.88 101 VAL A CA 1
ATOM 791 C C . VAL A 1 101 ? 3.723 -8.740 -9.932 1.00 91.88 101 VAL A C 1
ATOM 793 O O . VAL A 1 101 ? 4.251 -7.739 -9.452 1.00 91.88 101 VAL A O 1
ATOM 796 N N . ASP A 1 102 ? 4.116 -9.281 -11.084 1.00 89.44 102 ASP A N 1
ATOM 797 C CA . ASP A 1 102 ? 5.199 -8.732 -11.915 1.00 89.44 102 ASP A CA 1
ATOM 798 C C . ASP A 1 102 ? 4.709 -7.631 -12.865 1.00 89.44 102 ASP A C 1
ATOM 800 O O . ASP A 1 102 ? 5.497 -6.976 -13.539 1.00 89.44 102 ASP A O 1
ATOM 804 N N . ASN A 1 103 ? 3.395 -7.459 -12.994 1.00 88.06 103 ASN A N 1
ATOM 805 C CA . ASN A 1 103 ? 2.750 -6.409 -13.773 1.00 88.06 103 ASN A CA 1
ATOM 806 C C . ASN A 1 103 ? 1.340 -6.164 -13.231 1.00 88.06 103 ASN A C 1
ATOM 808 O O . ASN A 1 103 ? 0.693 -7.083 -12.731 1.00 88.06 103 ASN A O 1
ATOM 812 N N . PHE A 1 104 ? 0.856 -4.933 -13.348 1.00 85.25 104 PHE A N 1
ATOM 813 C CA . PHE A 1 104 ? -0.550 -4.614 -13.111 1.00 85.25 104 PHE A CA 1
ATOM 814 C C . PHE A 1 104 ? -1.054 -3.659 -14.185 1.00 85.25 104 PHE A C 1
ATOM 816 O O . PHE A 1 104 ? -0.277 -2.971 -14.839 1.00 85.25 104 PHE A O 1
ATOM 823 N N . THR A 1 105 ? -2.363 -3.660 -14.419 1.00 84.12 105 THR A N 1
ATOM 824 C CA . THR A 1 105 ? -2.990 -2.706 -15.335 1.00 84.12 105 THR A CA 1
ATOM 825 C C . THR A 1 105 ? -3.649 -1.616 -14.517 1.00 84.12 105 THR A C 1
ATOM 827 O O . THR A 1 105 ? -4.529 -1.916 -13.716 1.00 84.12 105 THR A O 1
A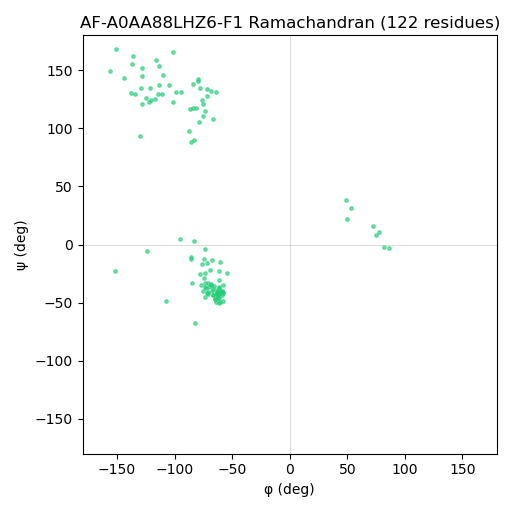TOM 830 N N . TYR A 1 106 ? -3.264 -0.372 -14.763 1.00 80.19 106 TYR A N 1
ATOM 831 C CA . TYR A 1 106 ? -3.899 0.795 -14.176 1.00 80.19 106 TYR A CA 1
ATOM 832 C C . TYR A 1 106 ? -4.344 1.740 -15.289 1.00 80.19 106 TYR A C 1
ATOM 834 O O . TYR A 1 106 ? -3.571 2.061 -16.194 1.00 80.19 106 TYR A O 1
ATOM 842 N N . LEU A 1 107 ? -5.630 2.102 -15.284 1.00 79.38 107 LEU A N 1
ATOM 843 C CA . LEU A 1 107 ? -6.253 2.977 -16.289 1.00 79.38 107 LEU A CA 1
ATOM 844 C C . LEU A 1 107 ? -5.955 2.572 -17.753 1.00 79.38 107 LEU A C 1
ATOM 846 O O . LEU A 1 107 ? -5.748 3.411 -18.626 1.00 79.38 107 LEU A O 1
ATOM 850 N N . GLY A 1 108 ? -5.915 1.264 -18.033 1.00 79.25 108 GLY A N 1
ATOM 851 C CA . GLY A 1 108 ? -5.665 0.714 -19.376 1.00 79.25 108 GLY A CA 1
ATOM 852 C C . GLY A 1 108 ? -4.190 0.632 -19.794 1.00 79.25 108 GLY A C 1
ATOM 853 O O . GLY A 1 108 ? -3.894 0.092 -20.863 1.00 79.25 108 GLY A O 1
ATOM 854 N N . SER A 1 109 ? -3.271 1.103 -18.949 1.00 78.88 109 SER A N 1
ATOM 855 C CA . SER A 1 109 ? -1.826 0.964 -19.141 1.00 78.88 109 SER A CA 1
ATOM 856 C C . SER A 1 109 ? -1.287 -0.204 -18.326 1.00 78.88 109 SER A C 1
ATOM 858 O O . SER A 1 109 ? -1.577 -0.319 -17.136 1.00 78.88 109 SER A O 1
ATOM 860 N N . VAL A 1 110 ? -0.490 -1.070 -18.951 1.00 84.88 110 VAL A N 1
ATOM 861 C CA . VAL A 1 110 ? 0.237 -2.127 -18.237 1.00 84.88 110 VAL A CA 1
ATOM 862 C C . VAL A 1 110 ? 1.494 -1.528 -17.624 1.00 84.88 110 VAL A C 1
ATOM 864 O O . VAL A 1 110 ? 2.366 -1.074 -18.351 1.00 84.88 110 VAL A O 1
ATOM 867 N N . ILE A 1 111 ? 1.606 -1.545 -16.302 1.00 83.75 111 ILE A N 1
ATOM 868 C CA . ILE A 1 111 ? 2.801 -1.142 -15.564 1.00 83.75 111 ILE A CA 1
ATOM 869 C C . ILE A 1 111 ? 3.633 -2.394 -15.294 1.00 83.75 111 ILE A C 1
ATOM 871 O O . ILE A 1 111 ? 3.109 -3.412 -14.838 1.00 83.75 111 ILE A O 1
ATOM 875 N N . ASN A 1 112 ? 4.932 -2.324 -15.588 1.00 84.12 112 ASN A N 1
ATOM 876 C CA . ASN A 1 112 ? 5.898 -3.386 -15.319 1.00 84.12 112 ASN A CA 1
ATOM 877 C C . ASN A 1 112 ? 7.209 -2.819 -14.735 1.00 84.12 112 ASN A C 1
ATOM 879 O O . ASN A 1 112 ? 7.495 -1.629 -14.909 1.00 84.12 112 ASN A O 1
ATOM 883 N N . PRO A 1 113 ? 8.048 -3.666 -14.107 1.00 77.81 113 PRO A N 1
ATOM 884 C CA . PRO A 1 113 ? 9.315 -3.252 -13.510 1.00 77.81 113 PRO A CA 1
ATOM 885 C C . PRO A 1 113 ? 10.337 -2.645 -14.474 1.00 77.81 113 PRO A C 1
ATOM 887 O O . PRO A 1 113 ? 11.309 -2.031 -14.042 1.00 77.81 113 PRO A O 1
ATOM 890 N N . HIS A 1 114 ? 10.143 -2.816 -15.781 1.00 76.25 114 HIS A N 1
ATOM 891 C CA . HIS A 1 114 ? 11.051 -2.335 -16.818 1.00 76.25 114 HIS A CA 1
ATOM 892 C C . HIS A 1 114 ? 10.638 -0.972 -17.398 1.00 76.25 114 HIS A C 1
ATOM 894 O O . HIS A 1 114 ? 11.289 -0.481 -18.319 1.00 76.25 114 HIS A O 1
ATOM 900 N N . GLY A 1 115 ? 9.587 -0.344 -16.856 1.00 60.53 115 GLY A N 1
ATOM 901 C CA . GLY A 1 115 ? 9.155 1.007 -17.225 1.00 60.53 115 GLY A CA 1
ATOM 902 C C . GLY A 1 115 ? 8.393 1.102 -18.551 1.00 60.53 115 GLY A C 1
ATOM 903 O O . GLY A 1 115 ? 8.169 2.207 -19.043 1.00 60.53 115 GLY A O 1
ATOM 904 N N . GLY A 1 116 ? 7.990 -0.025 -19.146 1.00 56.81 116 GLY A N 1
ATOM 905 C CA . GLY A 1 116 ? 7.180 -0.026 -20.363 1.00 56.81 116 GLY A CA 1
ATOM 906 C C . GLY A 1 116 ? 5.693 0.056 -20.032 1.00 56.81 116 GLY A C 1
ATOM 907 O O . GLY A 1 116 ? 5.172 -0.879 -19.437 1.00 56.81 116 GLY A O 1
ATOM 908 N N . SER A 1 117 ? 5.010 1.126 -20.447 1.00 55.38 117 SER A N 1
ATOM 909 C CA . SER A 1 117 ? 3.545 1.176 -20.474 1.00 55.38 117 SER A CA 1
ATOM 910 C C . SER A 1 117 ? 3.039 0.629 -21.805 1.00 55.38 117 SER A C 1
ATOM 912 O O . SER A 1 117 ? 3.037 1.317 -22.824 1.00 55.38 117 SER A O 1
ATOM 914 N N . GLU A 1 118 ? 2.641 -0.641 -21.830 1.00 59.78 118 GLU A N 1
ATOM 915 C CA . GLU A 1 118 ? 1.963 -1.185 -23.007 1.00 59.78 118 GLU A CA 1
ATOM 916 C C . GLU A 1 118 ? 0.471 -0.847 -22.904 1.00 59.78 118 GLU A C 1
ATOM 918 O O . GLU A 1 118 ? -0.208 -1.236 -21.950 1.00 59.78 118 GLU A O 1
ATOM 923 N N . LEU A 1 119 ? -0.043 -0.069 -23.862 1.00 55.16 119 LEU A N 1
ATOM 924 C CA . LEU A 1 119 ? -1.475 0.202 -23.968 1.00 55.16 119 LEU A CA 1
ATOM 925 C C . LEU A 1 119 ? -2.170 -1.052 -24.491 1.00 55.16 119 LEU A C 1
ATOM 927 O O . LEU A 1 119 ? -1.969 -1.460 -25.637 1.00 55.16 119 LEU A O 1
ATOM 931 N N . ARG A 1 120 ? -3.024 -1.657 -23.665 1.00 54.47 120 ARG A N 1
ATOM 932 C CA . ARG A 1 120 ? -3.762 -2.857 -24.060 1.00 54.47 120 ARG A CA 1
ATOM 933 C C . ARG A 1 120 ? -5.042 -2.465 -24.796 1.00 54.47 120 ARG A C 1
ATOM 935 O O . ARG A 1 120 ? -6.106 -2.357 -24.192 1.00 54.47 120 ARG A O 1
ATOM 942 N N . TYR A 1 121 ? -4.963 -2.296 -26.115 1.00 47.84 121 TYR A N 1
ATOM 943 C CA . TYR A 1 121 ? -6.165 -2.246 -26.951 1.00 47.84 121 TYR A CA 1
ATOM 944 C C . TYR A 1 121 ? -6.841 -3.626 -26.939 1.00 47.84 121 TYR A C 1
ATOM 946 O O . TYR A 1 121 ? -6.332 -4.586 -27.515 1.00 47.84 121 TYR A O 1
ATOM 954 N N . ARG A 1 122 ? -7.987 -3.749 -26.261 1.00 52.34 122 ARG A N 1
ATOM 955 C CA . ARG A 1 122 ? -8.883 -4.903 -26.427 1.00 52.34 122 ARG A CA 1
ATOM 956 C C . ARG A 1 122 ? -9.617 -4.746 -27.758 1.00 52.34 122 ARG A C 1
ATOM 958 O O . ARG A 1 122 ? -10.459 -3.864 -27.875 1.00 52.34 122 ARG A O 1
ATOM 965 N N . SER A 1 123 ? -9.316 -5.591 -28.739 1.00 45.38 123 SER A N 1
ATOM 966 C CA . SER A 1 123 ? -10.268 -5.885 -29.814 1.00 45.38 123 SER A CA 1
ATOM 967 C C . SER A 1 123 ? -11.337 -6.825 -29.249 1.00 45.38 123 SER A C 1
ATOM 969 O O . SER A 1 123 ? -10.980 -7.880 -28.717 1.00 45.38 123 SER A O 1
ATOM 971 N N . GLU A 1 124 ? -12.600 -6.396 -29.293 1.00 50.84 124 GLU A N 1
ATOM 972 C CA . GLU A 1 124 ? -13.781 -7.211 -28.957 1.00 50.84 124 GLU A CA 1
ATOM 973 C C . GLU A 1 124 ? -13.928 -8.440 -29.863 1.00 50.84 124 GLU A C 1
ATOM 975 O O . GLU A 1 124 ? -13.537 -8.357 -31.052 1.00 50.84 124 GLU A O 1
#

Foldseek 3Di:
DPVVVVVVVVVVVVVVVLVVVLVVLVVVCCVVVVNDDVVVVVPDPDDDDDDPDPVRVQVVVVSVQSNCVSVVHHDDQAPDEDEDLPDDDWHADPNDTHHYDQWDDDPQFIDGSVGDTDRDDDDD

Secondary structure (DSSP, 8-state):
--HHHHHHHHHHHHHHHHHHHHHHHHHHHHHTT----TTTTTS-S------SSHHHHHHHHHHHHHHHHHTT----TTT-EE--SS-----EETTEEPEE-S-EEETTEEE-TT---EE-----